Protein AF-A0A3A0BGM8-F1 (afdb_monomer_lite)

Foldseek 3Di:
DDDQPDQDDDDDDAQEEDDDPDPRYDDPVRVVVVVVVCVVVVDDDDDPVVVVVCVVPVPDDDND

Structure (mmCIF, N/CA/C/O backbone):
da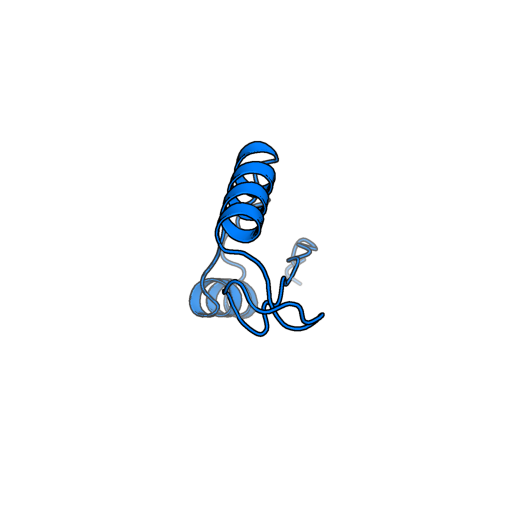ta_AF-A0A3A0BGM8-F1
#
_entry.id   AF-A0A3A0BGM8-F1
#
loop_
_atom_site.group_PDB
_atom_site.id
_atom_site.type_symbol
_atom_site.label_atom_id
_atom_site.label_alt_id
_atom_site.label_comp_id
_atom_site.label_asym_id
_atom_site.label_entity_id
_atom_site.label_seq_id
_atom_site.pdbx_PDB_ins_code
_atom_site.Cartn_x
_atom_site.Cartn_y
_atom_site.Cartn_z
_atom_site.occupancy
_atom_site.B_iso_or_equiv
_atom_site.auth_seq_id
_atom_site.auth_comp_id
_atom_site.auth_asym_id
_atom_site.auth_atom_id
_atom_site.pdbx_PDB_model_num
ATOM 1 N N . MET A 1 1 ? -24.242 2.862 23.940 1.00 37.56 1 MET A N 1
ATOM 2 C CA . MET A 1 1 ? -23.862 2.221 22.662 1.00 37.56 1 MET A CA 1
ATOM 3 C C . MET A 1 1 ? -23.181 3.278 21.807 1.00 37.56 1 MET A C 1
ATOM 5 O O . MET A 1 1 ? -23.831 4.256 21.476 1.00 37.56 1 MET A O 1
ATOM 9 N N . HIS A 1 2 ? -21.876 3.155 21.554 1.00 45.97 2 HIS A N 1
ATOM 10 C CA . HIS A 1 2 ? -21.160 4.029 20.617 1.00 45.97 2 HIS A CA 1
ATOM 11 C C . HIS A 1 2 ? -21.201 3.359 19.240 1.00 45.97 2 HIS A C 1
ATOM 13 O O . HIS A 1 2 ? -20.713 2.241 19.086 1.00 45.97 2 HIS A O 1
ATOM 19 N N . THR A 1 3 ? -21.833 4.001 18.264 1.00 47.12 3 THR A N 1
ATOM 20 C CA . THR A 1 3 ? -21.853 3.559 16.867 1.00 47.12 3 THR A CA 1
ATOM 21 C C . THR A 1 3 ? -20.481 3.853 16.267 1.00 47.12 3 THR A C 1
ATOM 23 O O . THR A 1 3 ? -20.113 5.014 16.116 1.00 47.12 3 THR A O 1
ATOM 26 N N . ILE A 1 4 ? -19.697 2.819 15.962 1.00 55.91 4 ILE A N 1
ATOM 27 C CA . ILE A 1 4 ? -18.434 2.992 15.238 1.00 55.91 4 ILE A CA 1
ATOM 28 C C . ILE A 1 4 ? -18.804 3.215 13.763 1.00 55.91 4 ILE A C 1
ATOM 30 O O . ILE A 1 4 ? -19.435 2.330 13.180 1.00 55.91 4 ILE A O 1
ATOM 34 N N . PRO A 1 5 ? -18.479 4.365 13.145 1.00 56.25 5 PRO A N 1
ATOM 35 C CA . PRO A 1 5 ? -18.683 4.543 11.712 1.00 56.25 5 PRO A CA 1
ATOM 36 C C . PRO A 1 5 ? -17.941 3.438 10.948 1.00 56.25 5 PRO A C 1
ATOM 38 O O . PRO A 1 5 ? -16.783 3.139 11.241 1.00 56.25 5 PRO A O 1
ATOM 41 N N . MET A 1 6 ? -18.618 2.801 9.988 1.00 62.94 6 MET A N 1
ATOM 42 C CA . MET A 1 6 ? -18.028 1.749 9.157 1.00 62.94 6 MET A CA 1
ATOM 43 C C . MET A 1 6 ? -16.987 2.353 8.208 1.00 62.94 6 MET A C 1
ATOM 45 O O . MET A 1 6 ? -17.295 2.730 7.080 1.00 62.94 6 MET A O 1
ATOM 49 N N . HIS A 1 7 ? -15.743 2.443 8.668 1.00 72.19 7 HIS A N 1
ATOM 50 C CA . HIS A 1 7 ? -14.600 2.728 7.810 1.00 72.19 7 HIS A CA 1
ATOM 51 C C . HIS A 1 7 ? -14.078 1.417 7.213 1.00 72.19 7 HIS A C 1
ATOM 53 O O . HIS A 1 7 ? -13.710 0.495 7.941 1.00 72.19 7 HIS A O 1
ATOM 59 N N . THR A 1 8 ? -14.037 1.326 5.883 1.00 83.31 8 THR A N 1
ATOM 60 C CA . THR A 1 8 ? -13.373 0.227 5.170 1.00 83.31 8 THR A CA 1
ATOM 61 C C . THR A 1 8 ? -11.931 0.622 4.884 1.00 83.31 8 THR A C 1
ATOM 63 O O . THR A 1 8 ? -11.686 1.651 4.262 1.00 83.31 8 THR A O 1
ATOM 66 N N . ILE A 1 9 ? -10.978 -0.201 5.322 1.00 88.56 9 ILE A N 1
ATOM 67 C CA . ILE A 1 9 ? -9.549 0.025 5.087 1.00 88.56 9 ILE A CA 1
ATOM 68 C C . ILE A 1 9 ? -9.080 -0.975 4.024 1.00 88.56 9 ILE A C 1
ATOM 70 O O . ILE A 1 9 ? -9.037 -2.173 4.317 1.00 88.56 9 ILE A O 1
ATOM 74 N N . PRO A 1 10 ? -8.738 -0.536 2.798 1.00 91.62 10 PRO A N 1
ATOM 75 C CA . PRO A 1 10 ? -8.141 -1.426 1.814 1.00 91.62 10 PRO A CA 1
ATOM 76 C C . PRO A 1 10 ? -6.738 -1.840 2.268 1.00 91.62 10 PRO A C 1
ATOM 78 O O . PRO A 1 10 ? -5.922 -1.004 2.660 1.00 91.62 10 PRO A O 1
ATOM 81 N N . VAL A 1 11 ? -6.450 -3.138 2.194 1.00 93.06 11 VAL A N 1
ATOM 82 C CA . VAL A 1 11 ? -5.124 -3.696 2.476 1.00 93.06 11 VAL A CA 1
ATOM 83 C C . VAL A 1 11 ? -4.518 -4.151 1.158 1.00 93.06 11 VAL A C 1
ATOM 85 O O . VAL A 1 11 ? -5.067 -5.021 0.488 1.00 93.06 11 VAL A O 1
ATOM 88 N N . ILE A 1 12 ? -3.394 -3.544 0.784 1.00 94.31 12 ILE A N 1
ATOM 89 C CA . ILE A 1 12 ? -2.649 -3.889 -0.427 1.00 94.31 12 ILE A CA 1
ATOM 90 C C . ILE A 1 12 ? -1.376 -4.611 0.000 1.00 94.31 12 ILE A C 1
ATOM 92 O O . ILE A 1 12 ? -0.602 -4.095 0.806 1.00 94.31 12 ILE A O 1
ATOM 96 N N . THR A 1 13 ? -1.163 -5.805 -0.544 1.00 94.94 13 THR A N 1
ATOM 97 C CA . THR A 1 13 ? -0.012 -6.651 -0.227 1.00 94.94 13 THR A CA 1
ATOM 98 C C . THR A 1 13 ? 0.901 -6.761 -1.439 1.00 94.94 13 THR A C 1
ATOM 100 O O . THR A 1 13 ? 0.459 -7.129 -2.525 1.00 94.94 13 THR A O 1
ATOM 103 N N . TYR A 1 14 ? 2.187 -6.489 -1.231 1.00 95.50 14 TYR A N 1
ATOM 104 C CA . TYR A 1 14 ? 3.249 -6.726 -2.205 1.00 95.50 14 TYR A CA 1
ATOM 105 C C . TYR A 1 14 ? 4.150 -7.839 -1.673 1.00 95.50 14 TYR A C 1
ATOM 107 O O . TYR A 1 14 ? 4.543 -7.796 -0.509 1.00 95.50 14 TYR A O 1
ATOM 115 N N . HIS A 1 15 ? 4.463 -8.833 -2.506 1.00 96.44 15 HIS A N 1
ATOM 116 C CA . HIS A 1 15 ? 5.333 -9.943 -2.104 1.00 96.44 15 HIS A CA 1
ATOM 117 C C . HIS A 1 15 ? 6.811 -9.560 -2.246 1.00 96.44 15 HIS A C 1
ATOM 119 O O . HIS A 1 15 ? 7.574 -9.695 -1.294 1.00 96.44 15 HIS A O 1
ATOM 125 N N . ALA A 1 16 ? 7.204 -9.040 -3.411 1.00 96.88 16 ALA A N 1
ATOM 126 C CA . ALA A 1 16 ? 8.529 -8.482 -3.650 1.00 96.88 16 ALA A CA 1
ATOM 127 C C . ALA A 1 16 ? 8.455 -7.271 -4.592 1.00 96.88 16 ALA A C 1
ATOM 129 O O . ALA A 1 16 ? 7.610 -7.218 -5.489 1.00 96.88 16 ALA A O 1
ATOM 130 N N . ILE A 1 17 ? 9.363 -6.312 -4.404 1.0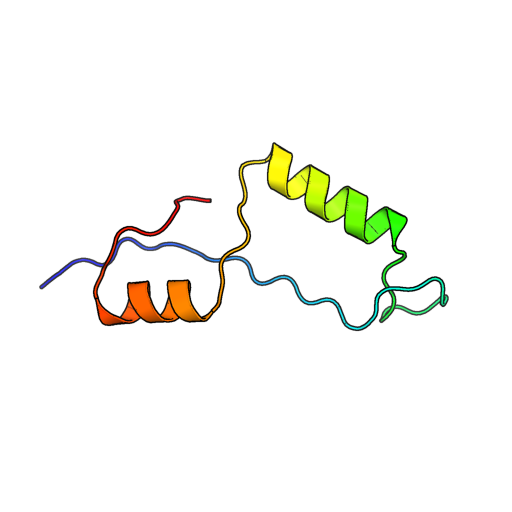0 97.31 17 ILE A N 1
ATOM 131 C CA . ILE A 1 17 ? 9.565 -5.182 -5.318 1.00 97.31 17 ILE A CA 1
ATOM 132 C C . ILE A 1 17 ? 10.883 -5.419 -6.060 1.00 97.31 17 ILE A C 1
ATOM 134 O O . ILE A 1 17 ? 11.925 -5.579 -5.425 1.00 97.31 17 ILE A O 1
ATOM 138 N N . GLY A 1 18 ? 10.838 -5.485 -7.390 1.00 95.62 18 GLY A N 1
ATOM 139 C CA . GLY A 1 18 ? 12.003 -5.773 -8.230 1.00 95.62 18 GLY A CA 1
ATOM 140 C C . GLY A 1 18 ? 11.633 -6.153 -9.665 1.00 95.62 18 GLY A C 1
ATOM 141 O O . GLY A 1 18 ? 10.458 -6.275 -9.998 1.00 95.62 18 GLY A O 1
ATOM 142 N N . GLU A 1 19 ? 12.648 -6.360 -10.504 1.00 94.88 19 GLU A N 1
ATOM 143 C CA . GLU A 1 19 ? 12.510 -6.530 -11.965 1.00 94.88 19 GLU A CA 1
ATOM 144 C C . GLU A 1 19 ? 12.333 -7.989 -12.429 1.00 94.88 19 GLU A C 1
ATOM 146 O O . GLU A 1 19 ? 12.391 -8.288 -13.621 1.00 94.88 19 GLU A O 1
ATOM 151 N N . ALA A 1 20 ? 12.149 -8.940 -11.508 1.00 93.94 20 ALA A N 1
ATOM 152 C CA . ALA A 1 20 ? 12.001 -10.338 -11.896 1.00 93.94 20 ALA A CA 1
ATOM 153 C C . ALA A 1 20 ? 10.660 -10.573 -12.611 1.00 93.94 20 ALA A C 1
ATOM 155 O O . ALA A 1 20 ? 9.602 -10.159 -12.139 1.00 93.94 20 ALA A O 1
ATOM 156 N N . ALA A 1 21 ? 10.694 -11.307 -13.725 1.00 89.25 21 ALA A N 1
ATOM 157 C CA . ALA A 1 21 ? 9.494 -11.729 -14.438 1.00 89.25 21 ALA A CA 1
ATOM 158 C C . ALA A 1 21 ? 8.782 -12.854 -13.662 1.00 89.25 21 ALA A C 1
ATOM 160 O O . ALA A 1 21 ? 8.993 -14.040 -13.906 1.00 89.25 21 ALA A O 1
ATOM 161 N N . SER A 1 22 ? 7.967 -12.474 -12.677 1.00 93.38 22 SER A N 1
ATOM 162 C CA . SER A 1 22 ? 7.197 -13.384 -11.827 1.00 93.38 22 SER A CA 1
ATOM 163 C C . SER A 1 22 ? 5.934 -12.689 -11.307 1.00 93.38 22 SER A C 1
ATOM 165 O O . SER A 1 22 ? 5.988 -11.497 -11.006 1.00 93.38 22 SER A O 1
ATOM 167 N N . PRO A 1 23 ? 4.812 -13.408 -11.111 1.00 90.25 23 PRO A N 1
ATOM 168 C CA . PRO A 1 23 ? 3.598 -12.845 -10.510 1.00 90.25 23 PRO A CA 1
ATOM 169 C C . PRO A 1 23 ? 3.786 -12.300 -9.085 1.00 90.25 23 PRO A C 1
ATOM 171 O O . PRO A 1 23 ? 2.945 -11.549 -8.600 1.00 90.25 23 PRO A O 1
ATOM 174 N N . LEU A 1 24 ? 4.864 -12.692 -8.400 1.00 95.44 24 LEU A N 1
ATOM 175 C CA . LEU A 1 24 ? 5.178 -12.230 -7.046 1.00 95.44 24 LEU A CA 1
ATOM 176 C C . LEU A 1 24 ? 5.957 -10.909 -7.030 1.00 95.44 24 LEU A C 1
ATOM 178 O O . LEU A 1 24 ? 6.076 -10.279 -5.979 1.00 95.44 24 LEU A O 1
ATOM 182 N N . PHE A 1 25 ? 6.496 -10.485 -8.170 1.00 97.56 25 PHE A N 1
ATOM 183 C CA . PHE A 1 25 ? 7.316 -9.287 -8.254 1.00 97.56 25 PHE A CA 1
ATOM 184 C C . PHE A 1 25 ? 6.521 -8.128 -8.836 1.00 97.56 25 PHE A C 1
ATOM 186 O O . PHE A 1 25 ? 5.806 -8.250 -9.829 1.00 97.56 25 PHE A O 1
ATOM 193 N N . THR A 1 26 ? 6.658 -6.976 -8.192 1.00 97.12 26 THR A N 1
ATOM 194 C CA . THR A 1 26 ? 6.164 -5.700 -8.702 1.00 97.12 26 THR A CA 1
ATOM 195 C C . THR A 1 26 ? 7.364 -4.850 -9.106 1.00 97.12 26 THR A C 1
ATOM 197 O O . THR A 1 26 ? 8.184 -4.541 -8.238 1.00 97.12 26 THR A O 1
ATOM 200 N N . PRO A 1 27 ? 7.483 -4.442 -10.381 1.00 97.44 27 PRO A N 1
ATOM 201 C CA . PRO A 1 27 ? 8.538 -3.524 -10.792 1.00 97.44 27 PRO A CA 1
ATOM 202 C C . PRO A 1 27 ? 8.473 -2.214 -9.989 1.00 97.44 27 PRO A C 1
ATOM 204 O O . PRO A 1 27 ? 7.363 -1.709 -9.776 1.00 97.44 27 PRO A O 1
ATOM 207 N N . PRO A 1 28 ? 9.613 -1.627 -9.577 1.00 97.88 28 PRO A N 1
ATOM 208 C CA . PRO A 1 28 ? 9.651 -0.364 -8.838 1.00 97.88 28 PRO A CA 1
ATOM 209 C C . PRO A 1 28 ? 8.820 0.748 -9.490 1.00 97.88 28 PRO A C 1
ATOM 211 O O . PRO A 1 28 ? 7.980 1.347 -8.825 1.00 97.88 28 PRO A O 1
ATOM 214 N N . ALA A 1 29 ? 8.935 0.932 -10.811 1.00 97.12 29 ALA A N 1
ATOM 215 C CA . ALA A 1 29 ? 8.160 1.942 -11.539 1.00 97.12 29 ALA A CA 1
ATOM 216 C C . ALA A 1 29 ? 6.637 1.727 -11.425 1.00 97.12 29 ALA A C 1
ATOM 218 O O . ALA A 1 29 ? 5.861 2.677 -11.328 1.00 97.12 29 ALA A O 1
ATOM 219 N N . ARG A 1 30 ? 6.186 0.465 -11.391 1.00 96.50 30 ARG A N 1
ATOM 220 C CA . ARG A 1 30 ? 4.765 0.127 -11.218 1.00 96.50 30 ARG A CA 1
ATOM 221 C C . ARG A 1 30 ? 4.305 0.343 -9.779 1.00 96.50 30 ARG A C 1
ATOM 223 O O . ARG A 1 30 ? 3.172 0.778 -9.568 1.00 96.50 30 ARG A O 1
ATOM 230 N N . PHE A 1 31 ? 5.156 0.039 -8.801 1.00 97.38 31 PHE A N 1
ATOM 231 C CA . PHE A 1 31 ? 4.885 0.330 -7.396 1.00 97.38 31 PHE A CA 1
ATOM 232 C C . PHE A 1 31 ? 4.713 1.841 -7.178 1.00 97.38 31 PHE A C 1
ATOM 234 O O . PHE A 1 31 ? 3.685 2.261 -6.648 1.00 97.38 31 PHE A O 1
ATOM 241 N N . GLU A 1 32 ? 5.642 2.657 -7.682 1.00 98.12 32 GLU A N 1
ATOM 242 C CA . GLU A 1 32 ? 5.580 4.123 -7.608 1.00 98.12 32 GLU A CA 1
ATOM 243 C C . GLU A 1 32 ? 4.317 4.685 -8.268 1.00 98.12 32 GLU A C 1
ATOM 245 O O . GLU A 1 32 ? 3.587 5.458 -7.645 1.00 98.12 32 GLU A O 1
ATOM 250 N N . ALA A 1 33 ? 3.997 4.235 -9.485 1.00 97.75 33 ALA A N 1
ATOM 251 C CA . ALA A 1 33 ? 2.777 4.638 -10.181 1.00 97.75 33 ALA A CA 1
ATOM 252 C C . ALA A 1 33 ? 1.506 4.272 -9.393 1.00 97.75 33 ALA A C 1
ATOM 254 O O . ALA A 1 33 ? 0.547 5.044 -9.356 1.00 97.75 33 ALA A O 1
ATOM 255 N N . THR A 1 34 ? 1.501 3.117 -8.720 1.00 96.94 34 THR A N 1
ATOM 256 C CA . THR A 1 34 ? 0.369 2.691 -7.885 1.00 96.94 34 THR A CA 1
ATOM 257 C C . THR A 1 34 ? 0.214 3.592 -6.660 1.00 96.94 34 THR A C 1
ATOM 259 O O . THR A 1 34 ? -0.903 3.991 -6.331 1.00 96.94 34 THR A O 1
ATOM 262 N N . LEU A 1 35 ? 1.319 3.956 -5.999 1.00 96.88 35 LEU A N 1
ATOM 263 C CA . LEU A 1 35 ? 1.292 4.882 -4.863 1.00 96.88 35 LEU A CA 1
ATOM 264 C C . LEU A 1 35 ? 0.819 6.282 -5.272 1.00 96.88 35 LEU A C 1
ATOM 266 O O . LEU A 1 35 ? -0.005 6.868 -4.567 1.00 96.88 35 LEU A O 1
ATOM 270 N N . ALA A 1 36 ? 1.296 6.796 -6.408 1.00 97.88 36 ALA A N 1
ATOM 271 C CA . ALA A 1 36 ? 0.874 8.090 -6.940 1.00 97.88 36 ALA A CA 1
ATOM 272 C C . ALA A 1 36 ? -0.633 8.105 -7.235 1.00 97.88 36 ALA A C 1
ATOM 274 O O . ALA A 1 36 ? -1.349 8.975 -6.742 1.00 97.88 36 ALA A O 1
ATOM 275 N N . HIS A 1 37 ? -1.134 7.079 -7.928 1.00 97.31 37 HIS A N 1
ATOM 276 C CA . HIS A 1 37 ? -2.555 6.954 -8.247 1.00 97.31 37 HIS A CA 1
ATOM 277 C C . HIS A 1 37 ? -3.445 6.923 -6.992 1.00 97.31 37 HIS A C 1
ATOM 279 O O . HIS A 1 37 ? -4.488 7.577 -6.935 1.00 97.31 37 HIS A O 1
ATOM 285 N N . LEU A 1 38 ? -3.027 6.194 -5.951 1.00 95.94 38 LEU A N 1
ATOM 286 C CA . LEU A 1 38 ? -3.748 6.153 -4.676 1.00 95.94 38 LEU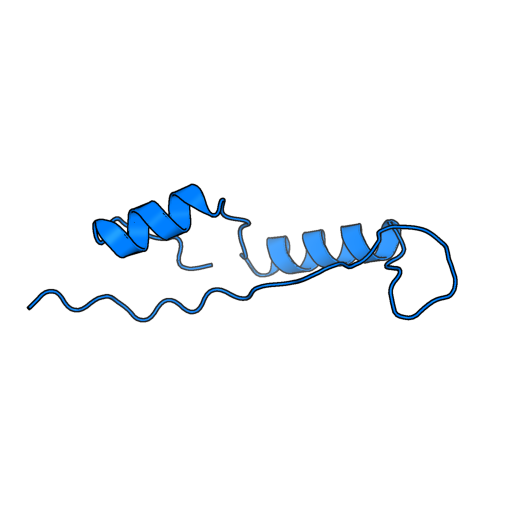 A CA 1
ATOM 287 C C . LEU A 1 38 ? -3.745 7.520 -3.981 1.00 95.94 38 LEU A C 1
ATOM 289 O O . LEU A 1 38 ? -4.782 7.953 -3.475 1.00 95.94 38 LEU A O 1
ATOM 293 N N . ALA A 1 39 ? -2.605 8.211 -3.973 1.00 96.19 39 ALA A N 1
ATOM 294 C CA . ALA A 1 39 ? -2.487 9.532 -3.368 1.00 96.19 39 ALA A CA 1
ATOM 295 C C . ALA A 1 39 ? -3.377 10.571 -4.073 1.00 96.19 39 ALA A C 1
ATOM 297 O O . ALA A 1 39 ? -4.063 11.339 -3.390 1.00 96.19 39 ALA A O 1
ATOM 298 N N . GLU A 1 40 ? -3.413 10.551 -5.410 1.00 97.69 40 GLU A N 1
ATOM 299 C CA . GLU A 1 40 ? -4.279 11.393 -6.249 1.00 97.69 40 GLU A CA 1
ATOM 300 C C . GLU A 1 40 ? -5.766 11.122 -5.995 1.00 97.69 40 GLU A C 1
ATOM 302 O O . GLU A 1 40 ? -6.562 12.053 -5.885 1.00 97.69 40 GLU A O 1
ATOM 307 N N . ALA A 1 41 ? -6.138 9.854 -5.806 1.00 95.19 41 ALA A N 1
ATOM 308 C CA . ALA A 1 41 ? -7.494 9.455 -5.425 1.00 95.19 41 ALA A CA 1
ATOM 309 C C . ALA A 1 41 ? -7.851 9.785 -3.956 1.00 95.19 41 ALA A C 1
ATOM 311 O O . ALA A 1 41 ? -8.962 9.493 -3.500 1.00 95.19 41 ALA A O 1
ATOM 312 N N . GLY A 1 42 ? -6.927 10.400 -3.210 1.00 94.31 42 GLY A N 1
ATOM 313 C CA . GLY A 1 42 ? -7.134 10.863 -1.842 1.00 94.31 42 GLY A CA 1
ATOM 314 C C . GLY A 1 42 ? -6.846 9.821 -0.765 1.00 94.31 42 GLY A C 1
ATOM 315 O O . GLY A 1 42 ? -7.093 10.111 0.401 1.00 94.31 42 GLY A O 1
ATOM 316 N N . TYR A 1 43 ? -6.311 8.647 -1.117 1.00 94.31 43 TYR A N 1
ATOM 317 C CA . TYR A 1 43 ? -5.926 7.642 -0.129 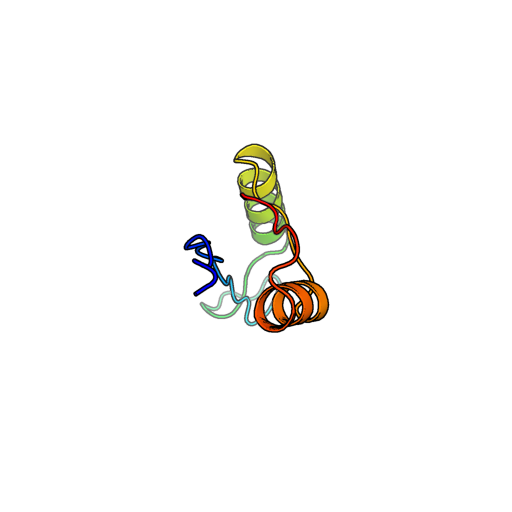1.00 94.31 43 TYR A CA 1
ATOM 318 C C . TYR A 1 43 ? -4.683 8.063 0.663 1.00 94.31 43 TYR A C 1
ATOM 320 O O . TYR A 1 43 ? -3.817 8.815 0.191 1.00 94.31 43 TYR A O 1
ATOM 328 N N . ARG A 1 44 ? -4.582 7.552 1.887 1.00 92.06 44 ARG A N 1
ATOM 329 C CA . ARG A 1 44 ? -3.473 7.751 2.814 1.00 92.06 44 ARG A CA 1
ATOM 330 C C . ARG A 1 44 ? -3.024 6.417 3.388 1.00 92.06 44 ARG A C 1
ATOM 332 O O . ARG A 1 44 ? -3.819 5.577 3.799 1.00 92.06 44 ARG A O 1
ATOM 339 N N . THR A 1 45 ? -1.711 6.243 3.484 1.00 93.50 45 THR A N 1
ATOM 340 C CA . THR A 1 45 ? -1.134 5.124 4.227 1.00 93.50 45 THR A CA 1
ATOM 341 C C . THR A 1 45 ? -1.232 5.396 5.723 1.00 93.50 45 THR A C 1
ATOM 343 O O . THR A 1 45 ? -0.866 6.474 6.196 1.00 93.50 45 THR A O 1
ATOM 346 N N . VAL A 1 46 ? -1.670 4.401 6.485 1.00 91.62 46 VAL A N 1
ATOM 347 C CA . VAL A 1 46 ? -1.757 4.455 7.947 1.00 91.62 46 VAL A CA 1
ATOM 348 C C . VAL A 1 46 ? -0.889 3.365 8.562 1.00 91.62 46 VAL A C 1
ATOM 350 O O . VAL A 1 46 ? -0.760 2.274 8.011 1.00 91.62 46 VAL A O 1
ATOM 353 N N . SER A 1 47 ? -0.302 3.637 9.727 1.00 92.31 47 SER A N 1
ATOM 354 C CA . SER A 1 47 ? 0.382 2.593 10.488 1.00 92.31 47 SER A CA 1
ATOM 355 C C . SER A 1 47 ? -0.631 1.666 11.159 1.00 92.31 47 SER A C 1
ATOM 357 O O . SER A 1 47 ? -1.703 2.101 11.592 1.00 92.31 47 SER A O 1
ATOM 359 N N . LEU A 1 48 ? -0.259 0.396 11.337 1.00 91.12 48 LEU A N 1
ATOM 360 C CA . LEU A 1 48 ? -1.073 -0.560 12.091 1.00 91.12 48 LEU A CA 1
ATOM 361 C C . LEU A 1 48 ? -1.370 -0.055 13.512 1.00 91.12 48 LEU A C 1
ATOM 363 O O . LEU A 1 48 ? -2.486 -0.200 13.997 1.00 91.12 48 LEU A O 1
ATOM 367 N N . GLN A 1 49 ? -0.407 0.607 14.161 1.00 91.00 49 GLN A N 1
ATOM 368 C CA . GLN A 1 49 ? -0.604 1.200 15.488 1.00 91.00 49 GLN A CA 1
ATOM 369 C C . GLN A 1 49 ? -1.739 2.230 15.507 1.00 91.00 49 GLN A C 1
ATOM 371 O O . GLN A 1 49 ? -2.531 2.241 16.448 1.00 91.00 49 GLN A O 1
ATOM 376 N N . ARG A 1 50 ? -1.862 3.063 14.464 1.00 87.88 50 ARG A N 1
ATOM 377 C CA . ARG A 1 50 ? -2.951 4.042 14.353 1.00 87.88 50 ARG A CA 1
ATOM 378 C C . ARG A 1 50 ? -4.306 3.358 14.176 1.00 87.88 50 ARG A C 1
ATOM 380 O O . ARG A 1 50 ? -5.273 3.775 14.808 1.00 87.88 50 ARG A O 1
ATOM 387 N N . VAL A 1 51 ? -4.361 2.291 13.376 1.00 88.94 51 VAL A N 1
ATOM 388 C CA . VAL A 1 51 ? -5.573 1.468 13.202 1.00 88.94 51 VAL A CA 1
ATOM 389 C C . VAL A 1 51 ? -5.980 0.816 14.524 1.00 88.94 51 VAL A C 1
ATOM 391 O O . VAL A 1 51 ? -7.135 0.912 14.926 1.00 88.94 51 VAL A O 1
ATOM 394 N N . LEU A 1 52 ? -5.031 0.216 15.247 1.00 89.25 52 LEU A N 1
ATOM 395 C CA . LEU A 1 52 ? -5.287 -0.381 16.561 1.00 89.25 52 LEU A CA 1
ATOM 396 C C . LEU A 1 52 ? -5.748 0.662 17.584 1.00 89.25 52 LEU A C 1
ATOM 398 O O . LEU A 1 52 ? -6.637 0.377 18.382 1.00 89.25 52 LEU A O 1
ATOM 402 N N . GLY A 1 53 ? -5.166 1.863 17.553 1.00 86.56 53 GLY A N 1
ATOM 403 C CA . GLY A 1 53 ? -5.607 2.989 18.372 1.00 86.56 53 GLY A CA 1
ATOM 404 C C . GLY A 1 53 ? -7.073 3.326 18.113 1.00 86.56 53 GLY A C 1
ATOM 405 O O . GLY A 1 53 ? -7.860 3.340 19.053 1.00 86.56 53 GLY A O 1
ATOM 406 N N . TRP A 1 54 ? -7.454 3.501 16.845 1.00 86.00 54 TRP A N 1
ATOM 407 C CA . TRP A 1 54 ? -8.840 3.756 16.446 1.00 86.00 54 TRP A CA 1
ATOM 408 C C . TRP A 1 54 ? -9.806 2.655 16.891 1.00 86.00 54 TRP A C 1
ATOM 410 O O . TRP A 1 54 ? -10.813 2.959 17.526 1.00 86.00 54 TRP A O 1
ATOM 420 N N . LEU A 1 55 ? -9.480 1.387 16.631 1.00 85.62 55 LEU A N 1
ATOM 421 C CA . LEU A 1 55 ? -10.332 0.254 17.010 1.00 85.62 55 LEU A CA 1
ATOM 422 C C . LEU A 1 55 ? -10.547 0.153 18.528 1.00 85.62 55 LEU A C 1
ATOM 424 O O . LEU A 1 55 ? -11.600 -0.299 18.968 1.00 85.62 55 LEU A O 1
ATOM 428 N N . ARG A 1 56 ? -9.555 0.560 19.330 1.00 86.75 56 ARG A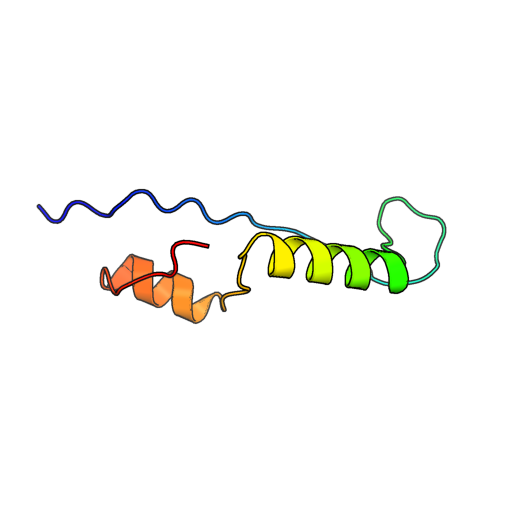 N 1
ATOM 429 C CA . ARG A 1 56 ? -9.618 0.494 20.799 1.00 86.75 56 ARG A CA 1
ATOM 430 C C . ARG A 1 56 ? -10.332 1.684 21.432 1.00 86.75 56 ARG A C 1
ATOM 432 O O . ARG A 1 56 ? -10.993 1.499 22.447 1.00 86.75 56 ARG A O 1
ATOM 439 N N . SER A 1 57 ? -10.154 2.891 20.893 1.00 80.88 57 SER A N 1
ATOM 440 C CA . SER A 1 57 ? -10.609 4.132 21.541 1.00 80.88 57 SER A CA 1
ATOM 441 C C . SER A 1 57 ? -11.736 4.859 20.811 1.00 80.88 57 SER A C 1
ATOM 443 O O . SER A 1 57 ? -12.306 5.791 21.372 1.0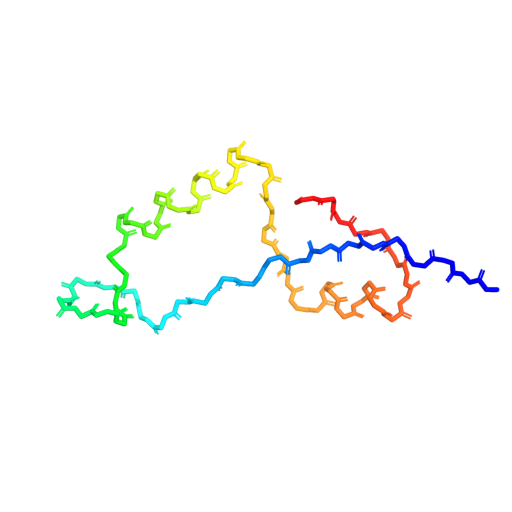0 80.88 57 SER A O 1
ATOM 445 N N . GLY A 1 58 ? -12.050 4.482 19.568 1.00 70.62 58 GLY A N 1
ATOM 446 C CA . GLY A 1 58 ? -12.990 5.223 18.724 1.00 70.62 58 GLY A CA 1
ATOM 447 C C . GLY A 1 58 ? -12.468 6.592 18.271 1.00 70.62 58 GLY A C 1
ATOM 448 O O . GLY A 1 58 ? -13.261 7.439 17.870 1.00 70.62 58 GLY A O 1
ATOM 449 N N . ALA A 1 59 ? -11.152 6.836 18.346 1.00 70.12 59 ALA A N 1
ATOM 450 C CA . ALA A 1 59 ? -10.535 8.089 17.902 1.00 70.12 59 ALA A CA 1
ATOM 451 C C . ALA A 1 59 ? -10.846 8.416 16.427 1.00 70.12 59 ALA A C 1
ATOM 453 O O . ALA A 1 59 ? -11.114 7.531 15.626 1.00 70.12 59 ALA A O 1
ATOM 454 N N . ALA A 1 60 ? -10.766 9.683 16.021 1.00 71.88 60 ALA A N 1
ATOM 455 C CA . ALA A 1 60 ? -11.001 10.045 14.623 1.00 71.88 60 ALA A CA 1
ATOM 456 C C . ALA A 1 60 ? -10.028 9.311 13.672 1.00 71.88 60 ALA A C 1
ATOM 458 O O . ALA A 1 60 ? -8.804 9.361 13.842 1.00 71.88 60 ALA A O 1
ATOM 459 N N . PHE A 1 61 ? -10.580 8.653 12.652 1.00 77.44 61 PHE A N 1
ATOM 460 C CA . PHE A 1 61 ? -9.832 7.934 11.623 1.00 77.44 61 PHE A CA 1
ATOM 461 C C . PHE A 1 61 ? -10.004 8.631 10.265 1.00 77.44 61 PHE A C 1
ATOM 463 O O . PHE A 1 61 ? -11.105 9.107 9.974 1.00 77.44 61 PHE A O 1
ATOM 470 N N . PRO A 1 62 ? -8.942 8.760 9.444 1.00 73.81 62 PRO A N 1
ATOM 471 C CA . PRO A 1 62 ? -9.058 9.397 8.135 1.00 73.81 62 PRO A CA 1
ATOM 472 C C . PRO A 1 62 ? -10.075 8.664 7.254 1.00 73.81 62 PRO A C 1
ATOM 474 O O . PRO A 1 62 ? -10.175 7.439 7.282 1.00 73.81 62 PRO A O 1
ATOM 477 N N . ALA A 1 63 ? -10.847 9.428 6.479 1.00 72.00 63 ALA A N 1
ATOM 478 C CA . ALA A 1 63 ? -11.878 8.868 5.610 1.00 72.00 63 ALA A CA 1
ATOM 479 C C . ALA A 1 63 ? -11.284 8.063 4.442 1.00 72.00 63 ALA A C 1
ATOM 481 O O . ALA A 1 63 ? -11.881 7.066 4.038 1.00 72.00 63 ALA A O 1
ATOM 482 N N . LYS A 1 64 ? -10.133 8.502 3.918 1.00 65.88 64 LYS A N 1
ATOM 483 C CA . LYS A 1 64 ? -9.317 7.845 2.896 1.00 65.88 64 LYS A CA 1
ATOM 484 C C . LYS A 1 64 ? -7.849 8.147 3.156 1.00 65.88 64 LYS A C 1
ATOM 486 O O . LYS A 1 64 ? -7.549 9.243 3.687 1.00 65.88 64 LYS A O 1
#

pLDDT: mean 86.68, std 14.29, range [37.56, 98.12]

Radius of gyration: 15.51 Å; chains: 1; bounding box: 36×25×37 Å

Sequence (64 aa):
MHTIPMHTIPVITYHAIGEAASPLFTPPARFEATLAHLAEAGYRTVSLQRVLGWLRSGAAFPAK

Secondary structure (DSSP, 8-state):
--------------SEESS-SSTTEE-HHHHHHHHHHHHHTT-----HHHHHHHHHH-------